Protein AF-A0A1X1P7M2-F1 (afdb_monomer_lite)

Radius of gyration: 15.39 Å; chains: 1; bounding box: 35×32×40 Å

Organism: NCBI:txid1904757

pLDDT: mean 71.85, std 18.06, range [42.59, 96.06]

Sequence (71 aa):
IGRANHLGEKVLVAGTTDAQHPTAVVVVPPSKVTAIDPDKDWFRARGENNAYLPWWGRRHDTNYGMQGYSY

Structure (mmCIF, N/CA/C/O backbone):
data_AF-A0A1X1P7M2-F1
#
_entry.id   AF-A0A1X1P7M2-F1
#
loop_
_atom_site.group_PDB
_atom_site.id
_atom_site.type_symbol
_atom_site.label_atom_id
_atom_site.label_alt_id
_atom_site.label_comp_id
_atom_site.label_asym_id
_atom_site.label_entity_id
_atom_site.label_seq_id
_atom_site.pdbx_PDB_ins_code
_atom_site.Cartn_x
_atom_site.Cartn_y
_atom_site.Cartn_z
_atom_site.occupancy
_atom_site.B_iso_or_equiv
_atom_site.auth_seq_id
_atom_site.auth_comp_id
_atom_site.auth_asym_id
_atom_site.auth_atom_id
_atom_site.pdbx_PDB_model_num
ATOM 1 N N . ILE A 1 1 ? -1.796 1.177 1.892 1.00 72.25 1 ILE A N 1
ATOM 2 C CA . ILE A 1 1 ? -2.318 1.280 0.502 1.00 72.25 1 ILE A CA 1
ATOM 3 C C . ILE A 1 1 ? -1.190 1.314 -0.535 1.00 72.25 1 ILE A C 1
ATOM 5 O O . ILE A 1 1 ? -1.235 0.506 -1.449 1.00 72.25 1 ILE A O 1
ATOM 9 N N . GLY A 1 2 ? -0.139 2.134 -0.380 1.00 76.56 2 GLY A N 1
ATOM 10 C CA . GLY A 1 2 ? 1.011 2.133 -1.310 1.00 76.56 2 GLY A CA 1
ATOM 11 C C . GLY A 1 2 ? 1.647 0.751 -1.558 1.00 76.56 2 GLY A C 1
ATOM 12 O O . GLY A 1 2 ? 1.901 0.399 -2.703 1.00 76.56 2 GLY A O 1
ATOM 13 N N . ARG A 1 3 ? 1.793 -0.084 -0.518 1.00 81.06 3 ARG A N 1
ATOM 14 C CA . ARG A 1 3 ? 2.253 -1.481 -0.656 1.00 81.06 3 ARG A CA 1
ATOM 15 C C . ARG A 1 3 ? 1.393 -2.321 -1.613 1.00 81.06 3 ARG A C 1
ATOM 17 O O . ARG A 1 3 ? 1.939 -3.042 -2.436 1.00 81.06 3 ARG A O 1
ATOM 24 N N 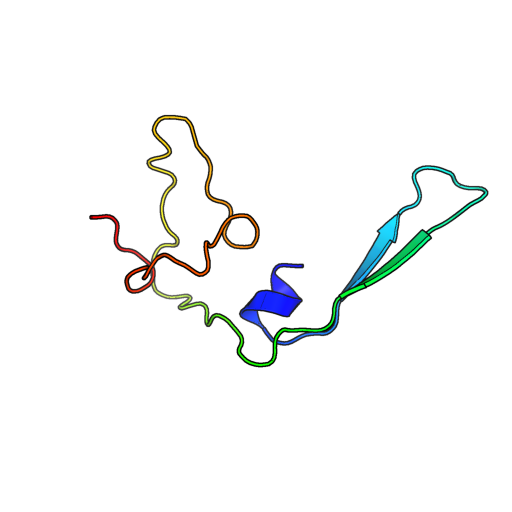. ALA A 1 4 ? 0.069 -2.164 -1.586 1.00 86.81 4 ALA A N 1
ATOM 25 C CA . ALA A 1 4 ? -0.810 -2.857 -2.528 1.00 86.81 4 ALA A CA 1
ATOM 26 C C . ALA A 1 4 ? -0.613 -2.365 -3.967 1.00 86.81 4 ALA A C 1
ATOM 28 O O . ALA A 1 4 ? -0.472 -3.168 -4.884 1.00 86.81 4 ALA A O 1
ATOM 29 N N . ASN A 1 5 ? -0.533 -1.047 -4.162 1.00 82.19 5 ASN A N 1
ATOM 30 C CA . ASN A 1 5 ? -0.404 -0.453 -5.495 1.00 82.19 5 ASN A CA 1
ATOM 31 C C . ASN A 1 5 ? 0.956 -0.703 -6.161 1.00 82.19 5 ASN A C 1
ATOM 33 O O . ASN A 1 5 ? 1.023 -0.783 -7.390 1.00 82.19 5 ASN A O 1
ATOM 37 N N . HIS A 1 6 ? 2.026 -0.801 -5.371 1.00 79.69 6 HIS A N 1
ATOM 38 C CA . HIS A 1 6 ? 3.393 -0.823 -5.891 1.00 79.69 6 HIS A CA 1
ATOM 39 C C . HIS A 1 6 ? 4.124 -2.149 -5.692 1.00 79.69 6 HIS A C 1
ATOM 41 O O . HIS A 1 6 ? 4.955 -2.506 -6.520 1.00 79.69 6 HIS A O 1
ATOM 47 N N . LEU A 1 7 ? 3.811 -2.882 -4.622 1.00 84.38 7 LEU A N 1
ATOM 48 C CA . LEU A 1 7 ? 4.472 -4.146 -4.282 1.00 84.38 7 LEU A CA 1
ATOM 49 C C . LEU A 1 7 ? 3.565 -5.365 -4.501 1.00 84.38 7 LEU A C 1
ATOM 51 O O . LEU A 1 7 ? 4.015 -6.493 -4.351 1.00 84.38 7 LEU A O 1
ATOM 55 N N . GLY A 1 8 ? 2.290 -5.161 -4.855 1.00 87.38 8 GLY A N 1
ATOM 56 C CA . GLY A 1 8 ? 1.353 -6.261 -5.104 1.00 87.38 8 GLY A CA 1
ATOM 57 C C . GLY A 1 8 ? 0.894 -6.985 -3.836 1.00 87.38 8 GLY A C 1
ATOM 58 O O . GLY A 1 8 ? 0.388 -8.102 -3.904 1.00 87.38 8 GLY A O 1
ATOM 59 N N . GLU A 1 9 ? 1.066 -6.370 -2.669 1.00 90.81 9 GLU A N 1
ATOM 60 C CA . GLU A 1 9 ? 0.708 -6.976 -1.387 1.00 90.81 9 GLU A CA 1
ATOM 61 C C . GLU A 1 9 ? -0.768 -6.735 -1.036 1.00 90.81 9 GLU A C 1
ATOM 63 O O . GLU A 1 9 ? -1.327 -5.672 -1.301 1.00 90.81 9 GLU A O 1
ATOM 68 N N . LYS A 1 10 ? -1.415 -7.694 -0.366 1.00 93.25 10 LYS A N 1
ATOM 69 C CA . LYS A 1 10 ? -2.728 -7.452 0.254 1.00 93.25 10 LYS A CA 1
ATOM 70 C C . LYS A 1 10 ? -2.529 -6.653 1.539 1.00 93.25 10 LYS A C 1
ATOM 72 O O . LYS A 1 10 ? -1.671 -6.996 2.348 1.00 93.25 10 LYS A O 1
ATOM 77 N N . VAL A 1 11 ? -3.327 -5.609 1.745 1.00 93.00 11 VAL A N 1
ATOM 78 C CA . VAL A 1 11 ? -3.201 -4.718 2.911 1.00 93.00 11 VAL A CA 1
ATOM 79 C C . VAL A 1 11 ? -4.502 -4.710 3.707 1.00 93.00 11 VAL A C 1
ATOM 81 O O . VAL A 1 11 ? -5.559 -4.463 3.138 1.00 93.00 11 VAL A O 1
ATOM 84 N N . LEU A 1 12 ? -4.425 -4.925 5.022 1.00 93.44 12 LEU A N 1
ATOM 85 C CA . LEU A 1 12 ? -5.536 -4.690 5.948 1.00 93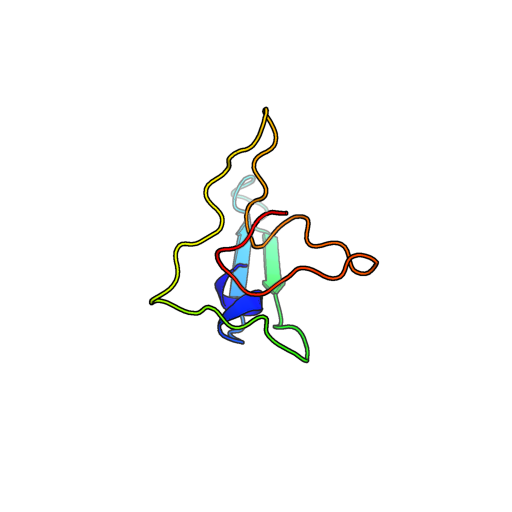.44 12 LEU A CA 1
ATOM 86 C C . LEU A 1 12 ? -5.466 -3.250 6.467 1.00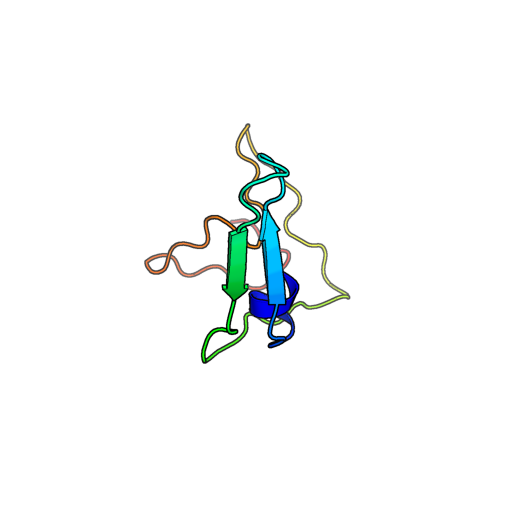 93.44 12 LEU A C 1
ATOM 88 O O . LEU A 1 12 ? -4.432 -2.827 6.984 1.00 93.44 12 LEU A O 1
ATOM 92 N N . VAL A 1 13 ? -6.557 -2.503 6.330 1.00 92.62 13 VAL A N 1
ATOM 93 C CA . VAL A 1 13 ? -6.719 -1.170 6.920 1.00 92.62 13 VAL A CA 1
ATOM 94 C C . VAL A 1 13 ? -7.772 -1.276 8.011 1.00 92.62 13 VAL A C 1
ATOM 96 O O . VAL A 1 13 ? -8.915 -1.611 7.713 1.00 92.62 13 VAL A O 1
ATOM 99 N N . ALA A 1 14 ? -7.386 -1.010 9.257 1.00 94.44 14 ALA A N 1
ATOM 100 C CA . ALA A 1 14 ? -8.287 -1.015 10.403 1.00 94.44 14 ALA A CA 1
ATOM 101 C C . ALA A 1 14 ? -8.568 0.422 10.859 1.00 94.44 14 ALA A C 1
ATOM 103 O O . ALA A 1 14 ? -7.639 1.207 11.059 1.00 94.44 14 ALA A O 1
ATOM 104 N N . GLY A 1 15 ? -9.846 0.758 11.008 1.00 93.31 15 GLY A N 1
ATOM 105 C CA . GLY A 1 15 ? -10.321 2.007 11.585 1.00 93.31 15 GLY A CA 1
ATOM 106 C C . GLY A 1 15 ? -10.839 1.762 12.996 1.00 93.31 15 GLY A C 1
ATOM 107 O O . GLY A 1 15 ? -11.753 0.963 13.194 1.00 93.31 15 GLY A O 1
ATOM 108 N N . THR A 1 16 ? -10.265 2.460 13.972 1.00 91.94 16 THR A N 1
ATOM 109 C CA . THR A 1 16 ? -10.602 2.326 15.402 1.00 91.94 16 THR A CA 1
ATOM 110 C C . THR A 1 16 ? -11.122 3.632 15.999 1.00 91.94 16 THR A C 1
ATOM 112 O O . THR A 1 16 ? -10.992 3.861 17.197 1.00 91.94 16 THR A O 1
ATOM 115 N N . THR A 1 17 ? -11.649 4.531 15.164 1.00 92.19 17 THR A N 1
ATOM 116 C CA . THR A 1 17 ? -12.151 5.843 15.602 1.00 92.19 17 THR A CA 1
ATOM 117 C C . THR A 1 17 ? -13.283 5.712 16.625 1.00 92.19 17 THR A C 1
ATOM 119 O O . THR A 1 17 ? -13.361 6.527 17.538 1.00 92.19 17 THR A O 1
ATOM 122 N N . ASP A 1 18 ? -14.105 4.665 16.515 1.00 92.38 18 ASP A N 1
ATOM 123 C CA . ASP A 1 18 ? -14.993 4.197 17.578 1.00 92.38 18 ASP A CA 1
ATOM 124 C C . ASP A 1 18 ? -14.474 2.851 18.104 1.00 92.38 18 ASP A C 1
ATOM 126 O O . ASP A 1 18 ? -14.405 1.864 17.370 1.00 92.38 18 ASP A O 1
ATOM 130 N N . ALA A 1 19 ? -14.100 2.814 19.383 1.00 90.62 19 ALA A N 1
ATOM 131 C CA . ALA A 1 19 ? -13.558 1.619 20.019 1.00 90.62 19 ALA A CA 1
ATOM 132 C C . ALA A 1 19 ? -14.597 0.497 20.189 1.00 90.62 19 ALA A C 1
ATOM 134 O O . ALA A 1 19 ? -14.212 -0.668 20.280 1.00 90.62 19 ALA A O 1
ATOM 135 N N . GLN A 1 20 ? -15.892 0.827 20.232 1.00 96.06 20 GLN A N 1
ATOM 136 C CA . GLN A 1 20 ? -16.972 -0.163 20.335 1.00 96.06 20 GLN A CA 1
ATOM 137 C C . GLN A 1 20 ? -17.368 -0.732 18.967 1.00 96.06 20 GLN A C 1
ATOM 139 O O . GLN A 1 20 ? -17.940 -1.818 18.895 1.00 96.06 20 GLN A O 1
ATOM 144 N N . HIS A 1 21 ? -17.021 -0.038 17.880 1.00 94.31 21 HIS A N 1
ATOM 145 C CA . HIS A 1 21 ? -17.371 -0.427 16.514 1.00 94.31 21 HIS A CA 1
ATOM 146 C C . HIS A 1 21 ? -16.141 -0.386 15.593 1.00 94.31 21 HIS A C 1
ATOM 148 O O . HIS A 1 21 ? -16.057 0.456 14.693 1.00 94.31 21 HIS A O 1
ATOM 154 N N . PRO A 1 22 ? -15.165 -1.292 15.789 1.00 93.31 22 PRO A N 1
ATOM 155 C CA . PRO A 1 22 ? -14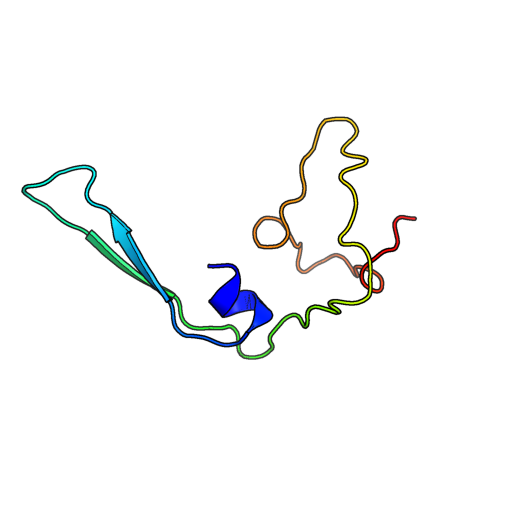.008 -1.362 14.913 1.00 93.31 22 PRO A CA 1
ATOM 156 C C . PRO A 1 22 ? -14.435 -1.727 13.488 1.00 93.31 22 PRO A C 1
ATOM 158 O O . PRO A 1 22 ? -15.249 -2.624 13.264 1.00 93.31 22 PRO A O 1
ATOM 161 N N . THR A 1 23 ? -13.840 -1.050 12.509 1.00 95.31 23 THR A N 1
ATOM 162 C CA . THR A 1 23 ? -14.047 -1.334 11.084 1.00 95.31 23 THR A CA 1
ATOM 163 C C . THR A 1 23 ? -12.744 -1.796 10.456 1.00 95.31 23 THR A C 1
ATOM 165 O O . THR A 1 23 ? -11.658 -1.383 10.863 1.00 95.31 23 THR A O 1
ATOM 168 N N . ALA A 1 24 ? -12.829 -2.665 9.453 1.00 94.69 24 ALA A N 1
ATOM 169 C CA . ALA A 1 24 ? -11.659 -3.093 8.707 1.00 94.69 24 ALA A CA 1
ATOM 170 C C . ALA A 1 24 ? -11.988 -3.312 7.231 1.00 94.69 24 ALA A C 1
ATOM 172 O O . ALA A 1 24 ? -13.066 -3.795 6.887 1.00 94.69 24 ALA A O 1
ATOM 173 N N . VAL A 1 25 ? -11.038 -2.971 6.361 1.00 94.25 25 VAL A N 1
ATOM 174 C CA . VAL A 1 25 ? -11.133 -3.149 4.909 1.00 94.25 25 VAL A CA 1
ATOM 175 C C . VAL A 1 25 ? -9.874 -3.844 4.408 1.00 94.25 25 VAL A C 1
ATOM 177 O O . VAL A 1 25 ? -8.755 -3.448 4.741 1.00 94.25 25 VAL A O 1
ATOM 180 N N . VAL A 1 26 ? -10.051 -4.869 3.575 1.00 93.94 26 VAL A N 1
ATOM 181 C CA . VAL A 1 26 ? -8.949 -5.502 2.844 1.00 93.94 26 VAL A CA 1
ATOM 182 C C . VAL A 1 26 ? -8.791 -4.816 1.495 1.00 93.94 26 VAL A C 1
ATOM 184 O O . VAL A 1 26 ? -9.707 -4.803 0.677 1.00 93.94 26 VAL A O 1
ATOM 187 N N . VAL A 1 27 ? -7.602 -4.276 1.249 1.00 91.62 27 VAL A N 1
ATOM 188 C CA . VAL A 1 27 ? -7.205 -3.709 -0.037 1.00 91.62 27 VAL A CA 1
ATOM 189 C C . VAL A 1 27 ? -6.437 -4.773 -0.809 1.00 91.62 27 VAL A C 1
ATOM 191 O O . VAL A 1 27 ? -5.341 -5.181 -0.414 1.00 91.62 27 VAL A O 1
ATOM 194 N N . VAL A 1 28 ? -7.034 -5.234 -1.904 1.00 93.00 28 VAL A N 1
ATOM 195 C CA . VAL A 1 28 ? -6.416 -6.172 -2.848 1.00 93.00 28 VAL A CA 1
ATOM 196 C C . VAL A 1 28 ? -5.607 -5.365 -3.870 1.00 93.00 28 VAL A C 1
ATOM 198 O O . VAL A 1 28 ? -6.070 -4.303 -4.294 1.00 93.00 28 VAL A O 1
ATOM 201 N N . PRO A 1 29 ? -4.402 -5.817 -4.256 1.00 88.00 29 PRO A N 1
ATOM 202 C CA . PRO A 1 29 ? -3.618 -5.142 -5.285 1.00 88.00 29 PRO A CA 1
ATOM 203 C C . PRO A 1 29 ? -4.356 -5.108 -6.636 1.00 88.00 29 PRO 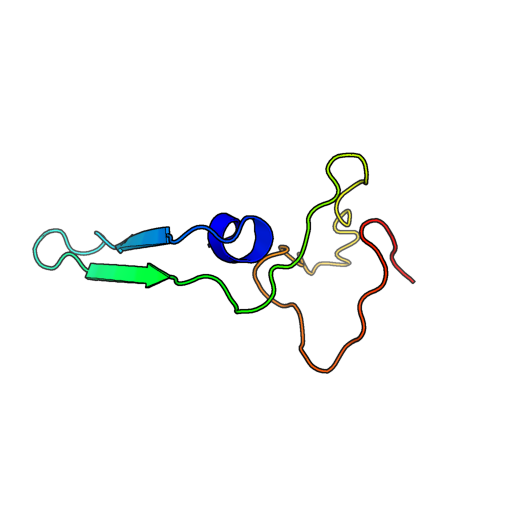A C 1
ATOM 205 O O . PRO A 1 29 ? -5.142 -6.013 -6.935 1.00 88.00 29 PRO A O 1
ATOM 208 N N . PRO A 1 30 ? -4.085 -4.101 -7.485 1.00 84.44 30 PRO A N 1
ATOM 209 C CA . PRO A 1 30 ? -4.564 -4.101 -8.862 1.00 84.44 30 PRO A CA 1
ATOM 210 C C . PRO A 1 30 ? -3.927 -5.248 -9.662 1.00 84.44 30 PRO A C 1
ATOM 212 O O . PRO A 1 30 ? -2.840 -5.724 -9.334 1.00 84.44 30 PRO A O 1
ATOM 215 N N . SER A 1 31 ? -4.561 -5.647 -10.768 1.00 86.94 31 SER A N 1
ATOM 216 C CA . SER A 1 31 ? -4.033 -6.682 -11.676 1.00 86.94 31 SER A CA 1
ATOM 217 C C . SER A 1 31 ? -2.663 -6.336 -12.271 1.00 86.94 31 SER A C 1
ATOM 219 O O . SER A 1 31 ? -1.891 -7.230 -12.607 1.00 86.94 31 SER A O 1
ATOM 221 N N . LYS A 1 32 ? -2.347 -5.040 -12.381 1.00 84.12 32 LYS A N 1
ATOM 222 C CA . LYS A 1 32 ? -1.035 -4.528 -12.774 1.00 84.12 32 LYS A CA 1
ATOM 223 C C . LYS A 1 32 ? -0.554 -3.511 -11.748 1.00 84.12 32 LYS A C 1
ATOM 225 O O . LYS A 1 32 ? -1.150 -2.444 -11.598 1.00 84.12 32 LYS A O 1
ATOM 230 N N . VAL A 1 33 ? 0.543 -3.835 -11.073 1.00 81.31 33 VAL A N 1
ATOM 231 C CA . VAL A 1 33 ? 1.189 -2.934 -10.115 1.00 81.31 33 VAL A CA 1
ATOM 232 C C . VAL A 1 33 ? 1.918 -1.803 -10.833 1.00 81.31 33 VAL A C 1
ATOM 234 O O . VAL A 1 33 ? 2.422 -1.962 -11.949 1.00 81.31 33 VAL A O 1
ATOM 237 N N . THR A 1 34 ? 1.989 -0.644 -10.185 1.00 74.81 34 THR A N 1
ATOM 238 C CA . THR A 1 34 ? 2.848 0.452 -10.641 1.00 74.81 34 THR A CA 1
ATOM 239 C C . THR A 1 34 ? 4.225 0.266 -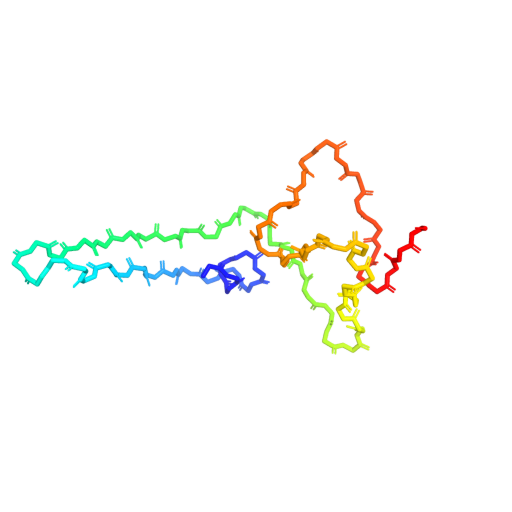10.021 1.00 74.81 34 THR A C 1
ATOM 241 O O . THR A 1 34 ? 4.390 0.538 -8.836 1.00 74.81 34 THR A O 1
ATOM 244 N N . ALA A 1 35 ? 5.197 -0.203 -10.802 1.00 74.31 35 ALA A N 1
ATOM 245 C CA . ALA A 1 35 ? 6.557 -0.417 -10.315 1.00 74.31 35 ALA A CA 1
ATOM 246 C C . ALA A 1 35 ? 7.182 0.879 -9.765 1.00 74.31 35 ALA A C 1
ATOM 248 O O . ALA A 1 35 ? 6.929 1.965 -10.291 1.00 74.31 35 ALA A O 1
ATOM 249 N N . ILE A 1 36 ? 7.987 0.728 -8.711 1.00 74.19 36 ILE A N 1
ATOM 250 C CA . ILE A 1 36 ? 8.841 1.777 -8.148 1.00 74.19 36 ILE A CA 1
ATOM 251 C C . ILE A 1 36 ? 10.271 1.474 -8.576 1.00 74.19 36 ILE A C 1
ATOM 253 O O . ILE A 1 36 ? 10.748 0.360 -8.369 1.00 74.19 36 ILE A O 1
ATOM 257 N N . ASP A 1 37 ? 10.937 2.471 -9.139 1.00 75.19 37 ASP A N 1
ATOM 258 C CA . ASP A 1 37 ? 12.378 2.486 -9.346 1.00 75.19 37 ASP A CA 1
ATOM 259 C C . ASP A 1 37 ? 13.029 3.130 -8.104 1.00 75.19 37 ASP A C 1
ATOM 261 O O . ASP A 1 37 ? 12.784 4.314 -7.847 1.00 75.19 37 ASP A O 1
ATOM 265 N N . PRO A 1 38 ? 13.768 2.368 -7.274 1.00 71.25 38 PRO A N 1
ATOM 266 C CA . PRO A 1 38 ? 14.373 2.892 -6.050 1.00 71.25 38 PRO A CA 1
ATOM 267 C C . PRO A 1 38 ? 15.563 3.820 -6.325 1.00 71.25 38 PRO A C 1
ATOM 269 O O . PRO A 1 38 ? 15.920 4.605 -5.448 1.00 71.25 38 PRO A O 1
ATOM 272 N N . ASP A 1 39 ? 16.147 3.753 -7.524 1.00 76.00 39 ASP A N 1
ATOM 273 C CA . ASP A 1 39 ? 17.325 4.533 -7.914 1.00 76.00 39 ASP A CA 1
ATOM 274 C C . ASP A 1 39 ? 16.945 5.864 -8.574 1.00 76.00 39 ASP A C 1
ATOM 276 O O . ASP A 1 39 ? 17.803 6.704 -8.856 1.00 76.00 39 ASP A O 1
ATOM 280 N N . LYS A 1 40 ? 15.649 6.080 -8.825 1.00 61.75 40 LYS A N 1
ATOM 281 C CA . LYS A 1 40 ? 15.130 7.332 -9.369 1.00 61.75 40 LYS A CA 1
ATOM 282 C C . LYS A 1 40 ? 14.412 8.129 -8.309 1.00 61.75 40 LYS A C 1
ATOM 284 O O . LYS A 1 40 ? 13.499 7.636 -7.644 1.00 61.75 40 LYS A O 1
ATOM 289 N N . ASP A 1 41 ? 14.760 9.411 -8.255 1.00 59.03 41 ASP A N 1
ATOM 290 C CA . ASP A 1 41 ? 14.028 10.394 -7.476 1.00 59.03 41 ASP A CA 1
ATOM 291 C C . ASP A 1 41 ? 12.529 10.232 -7.743 1.00 59.03 41 ASP A C 1
ATOM 293 O O . ASP A 1 41 ? 12.046 10.271 -8.883 1.00 59.03 41 ASP A O 1
ATOM 297 N N . TRP A 1 42 ? 11.774 10.035 -6.662 1.00 59.56 42 TRP A N 1
ATOM 298 C CA . TRP A 1 42 ? 10.337 10.219 -6.736 1.00 59.56 42 TRP A CA 1
ATOM 299 C C . TRP A 1 42 ? 10.083 11.647 -7.209 1.00 59.56 42 TRP A C 1
ATOM 301 O O . TRP A 1 42 ? 10.865 12.542 -6.886 1.00 59.56 42 TRP A O 1
ATOM 311 N N . PHE A 1 43 ? 8.997 11.872 -7.951 1.00 53.62 43 PHE A N 1
ATOM 312 C CA . PHE A 1 43 ? 8.533 13.218 -8.280 1.00 53.62 43 PHE A CA 1
ATOM 313 C C . PHE A 1 43 ? 8.695 14.125 -7.052 1.00 53.62 43 PHE A C 1
ATOM 315 O O . PHE A 1 43 ? 7.982 13.968 -6.057 1.00 53.62 43 PHE A O 1
ATOM 322 N N . ARG A 1 44 ? 9.672 15.043 -7.091 1.00 49.78 44 ARG A N 1
ATOM 323 C CA . ARG A 1 44 ? 9.721 16.131 -6.121 1.00 49.78 44 ARG A CA 1
ATOM 324 C C . ARG A 1 44 ? 8.426 16.875 -6.343 1.00 49.78 44 ARG A C 1
ATOM 326 O O . ARG A 1 44 ? 8.148 17.271 -7.471 1.00 49.78 44 ARG A O 1
ATOM 333 N N . ALA A 1 45 ? 7.645 17.068 -5.291 1.00 45.09 45 ALA A N 1
ATOM 334 C CA . ALA A 1 45 ? 6.549 18.013 -5.318 1.00 45.09 45 ALA A CA 1
ATOM 335 C C . ALA A 1 45 ? 7.117 19.419 -5.605 1.00 45.09 45 ALA A C 1
ATOM 337 O O . ALA A 1 45 ? 7.261 20.241 -4.707 1.00 45.09 45 ALA A O 1
ATOM 338 N N . ARG A 1 46 ? 7.401 19.741 -6.874 1.00 48.12 46 ARG A N 1
ATOM 339 C CA . ARG A 1 46 ? 7.204 21.086 -7.418 1.00 48.12 46 ARG A CA 1
ATOM 340 C C . ARG A 1 46 ? 5.694 21.258 -7.490 1.00 48.12 46 ARG A C 1
ATOM 342 O O . ARG A 1 46 ? 5.094 21.215 -8.552 1.00 48.12 46 ARG A O 1
ATOM 349 N N . GLY A 1 47 ? 5.076 21.280 -6.314 1.00 47.22 47 GLY A N 1
ATOM 350 C CA . GLY A 1 47 ? 3.639 21.188 -6.202 1.00 47.22 47 GLY A CA 1
ATOM 351 C C . GLY A 1 47 ? 2.963 22.430 -6.740 1.00 47.22 47 GLY A C 1
ATOM 352 O O . GLY A 1 47 ? 1.779 22.350 -6.984 1.00 47.22 47 GLY A O 1
ATOM 353 N N . GLU A 1 48 ? 3.638 23.578 -6.866 1.00 48.00 48 GLU A N 1
ATOM 354 C CA . GLU A 1 48 ? 2.935 24.858 -7.053 1.00 48.00 48 GLU A CA 1
ATOM 355 C C . GLU A 1 48 ? 1.661 24.931 -6.155 1.00 48.00 48 GLU A C 1
ATOM 357 O O . GLU A 1 48 ? 0.629 25.414 -6.595 1.00 48.00 48 GLU A O 1
ATOM 362 N N . ASN A 1 49 ? 1.721 24.384 -4.919 1.00 43.88 49 ASN A N 1
ATOM 363 C CA . ASN A 1 49 ? 0.626 24.075 -3.960 1.00 43.88 49 ASN A CA 1
ATOM 364 C C . ASN A 1 49 ? -0.172 22.747 -4.036 1.00 43.88 49 ASN A C 1
ATOM 366 O O . ASN A 1 49 ? -1.004 22.518 -3.163 1.00 43.88 49 ASN A O 1
ATOM 370 N N . ASN A 1 50 ? 0.090 21.816 -4.949 1.00 44.03 50 ASN A N 1
ATOM 371 C CA . ASN A 1 50 ? -0.583 20.513 -5.018 1.00 44.03 50 ASN A CA 1
ATOM 372 C C . ASN A 1 50 ? 0.393 19.347 -4.786 1.00 44.03 50 ASN A C 1
ATOM 374 O O . ASN A 1 50 ? 1.267 19.053 -5.602 1.00 44.03 50 ASN A O 1
ATOM 378 N N . ALA A 1 51 ? 0.247 18.656 -3.653 1.00 46.00 51 ALA A N 1
ATOM 379 C CA . ALA A 1 51 ? 1.005 17.446 -3.352 1.00 46.00 51 ALA A CA 1
ATOM 380 C C . ALA A 1 51 ? 0.386 16.236 -4.070 1.00 46.00 51 ALA A C 1
ATOM 382 O O . ALA A 1 51 ? -0.623 15.688 -3.627 1.00 46.00 51 ALA A O 1
ATOM 383 N N . TYR A 1 52 ? 1.009 15.780 -5.156 1.00 50.88 52 TYR A N 1
ATOM 384 C CA . TYR A 1 52 ? 0.641 14.517 -5.799 1.00 50.88 52 TYR A CA 1
ATOM 385 C C . TYR A 1 52 ? 1.312 13.354 -5.062 1.00 50.88 52 TYR A C 1
ATOM 387 O O . TYR A 1 52 ? 2.397 12.900 -5.428 1.00 50.88 52 TYR A O 1
ATOM 395 N N . LEU A 1 53 ? 0.690 12.893 -3.972 1.00 52.97 53 LEU A N 1
ATOM 396 C CA . LEU A 1 53 ? 1.133 11.675 -3.299 1.00 52.97 53 LEU A CA 1
ATOM 397 C C . LEU A 1 53 ? 0.901 10.466 -4.218 1.00 52.97 53 LEU A C 1
ATOM 399 O O . LEU A 1 53 ? -0.171 10.311 -4.793 1.00 52.97 53 LEU A O 1
ATOM 403 N N . PRO A 1 54 ? 1.864 9.547 -4.328 1.00 54.75 54 PRO A N 1
ATOM 404 C CA . PRO A 1 54 ? 1.900 8.567 -5.413 1.00 54.75 54 PRO A CA 1
ATOM 405 C C . PRO A 1 54 ? 0.801 7.513 -5.455 1.00 54.75 54 PRO A C 1
ATOM 407 O O . PRO A 1 54 ? 0.643 6.814 -6.454 1.00 54.75 54 PRO A O 1
ATOM 410 N N . TRP A 1 55 ? 0.051 7.378 -4.371 1.00 57.56 55 TRP A N 1
ATOM 411 C CA . TRP A 1 55 ? -1.029 6.413 -4.256 1.00 57.56 55 TRP A CA 1
ATOM 412 C C . TRP A 1 55 ? -2.412 7.063 -4.388 1.00 57.56 55 TRP A C 1
ATOM 414 O O . TRP A 1 55 ? -3.372 6.320 -4.580 1.00 57.56 55 TRP A O 1
ATOM 424 N N . TRP A 1 56 ? -2.522 8.401 -4.336 1.00 51.59 56 TRP A N 1
ATOM 425 C CA . TRP A 1 56 ? -3.763 9.169 -4.514 1.00 51.59 56 TRP A CA 1
ATOM 426 C C . TRP A 1 56 ? -3.614 10.153 -5.683 1.00 51.59 56 TRP A C 1
ATOM 428 O O . TRP A 1 56 ? -2.781 11.048 -5.647 1.00 51.59 56 TRP A O 1
ATOM 438 N N . GLY A 1 57 ? -4.445 10.010 -6.720 1.00 50.69 57 GLY A N 1
ATOM 439 C CA . GLY A 1 57 ? -4.538 11.012 -7.792 1.00 50.69 57 GLY A CA 1
ATOM 440 C C . GLY A 1 57 ? -3.834 10.681 -9.110 1.00 50.69 57 GLY A C 1
ATOM 441 O O . GLY A 1 57 ? -3.713 11.565 -9.957 1.00 50.69 57 GLY A O 1
ATOM 442 N N . ARG A 1 58 ? -3.415 9.428 -9.349 1.00 58.78 58 ARG A N 1
ATOM 443 C CA . ARG A 1 58 ? -3.053 9.006 -10.711 1.00 58.78 58 ARG A CA 1
ATOM 444 C C . ARG A 1 58 ? -4.326 8.912 -11.551 1.00 58.78 58 ARG A C 1
ATOM 446 O O . ARG A 1 58 ? -5.152 8.033 -11.316 1.00 58.78 58 ARG A O 1
ATOM 453 N N . ARG A 1 59 ? -4.494 9.815 -12.514 1.00 60.06 59 ARG A N 1
ATOM 454 C CA . ARG A 1 59 ? -5.645 9.779 -13.420 1.00 60.06 59 ARG A CA 1
ATOM 455 C C . ARG A 1 59 ? -5.463 8.689 -14.476 1.00 60.06 59 ARG A C 1
ATOM 457 O O . ARG A 1 59 ? -4.366 8.499 -14.992 1.00 60.06 59 ARG A O 1
ATOM 464 N N . HIS A 1 60 ? -6.543 7.988 -14.811 1.00 63.53 60 HIS A N 1
ATOM 465 C CA . HIS A 1 60 ? -6.530 6.938 -15.838 1.00 63.53 60 HIS A CA 1
ATOM 466 C C . HIS A 1 60 ? -6.515 7.483 -17.272 1.00 63.53 60 HIS A C 1
ATOM 468 O O . HIS A 1 60 ? -6.194 6.749 -18.199 1.00 63.53 60 HIS A O 1
ATOM 474 N N . ASP A 1 61 ? -6.850 8.759 -17.449 1.00 69.00 61 ASP A N 1
ATOM 475 C CA . ASP A 1 61 ? -6.907 9.448 -18.741 1.00 69.00 61 ASP A CA 1
ATOM 476 C C . ASP A 1 61 ? -5.603 10.182 -19.095 1.00 69.00 61 ASP A C 1
ATOM 478 O O . ASP A 1 61 ? -5.528 10.863 -20.113 1.00 69.00 61 ASP A O 1
ATOM 482 N N . THR A 1 62 ? -4.577 10.064 -18.251 1.00 57.47 62 THR A N 1
ATOM 483 C CA . THR A 1 62 ? -3.322 10.802 -18.385 1.00 57.47 62 THR A CA 1
ATOM 484 C C . THR A 1 62 ? -2.158 9.826 -18.502 1.00 57.47 62 THR A C 1
ATOM 486 O O . THR A 1 62 ? -1.982 8.945 -17.657 1.00 57.47 62 THR A O 1
ATOM 489 N N . ASN A 1 63 ? -1.331 9.988 -19.538 1.00 62.03 63 ASN A N 1
ATOM 490 C CA . ASN A 1 63 ? -0.104 9.212 -19.679 1.00 62.03 63 ASN A CA 1
ATOM 491 C C . ASN A 1 63 ? 1.025 9.895 -18.900 1.00 62.03 63 ASN A C 1
ATOM 493 O O . ASN A 1 63 ? 1.572 10.907 -19.331 1.00 62.03 63 ASN A O 1
ATOM 497 N N . TYR A 1 64 ? 1.350 9.355 -17.729 1.00 60.28 64 TYR A N 1
ATOM 498 C CA . TYR A 1 64 ? 2.489 9.823 -16.948 1.00 60.28 64 TYR A CA 1
ATOM 499 C C . TYR A 1 64 ? 3.784 9.256 -17.542 1.00 60.28 64 TYR A C 1
ATOM 501 O O . TYR A 1 64 ? 3.859 8.062 -17.832 1.00 60.28 64 TYR A O 1
ATOM 509 N N . GLY A 1 65 ? 4.810 10.100 -17.684 1.00 59.19 65 GLY A N 1
ATOM 510 C CA . GLY A 1 65 ? 6.157 9.667 -18.064 1.00 59.19 65 GLY A CA 1
ATOM 511 C C . GLY A 1 65 ? 6.806 8.729 -17.035 1.00 59.19 65 GLY A C 1
ATOM 512 O O . GLY A 1 65 ? 6.223 8.384 -16.003 1.00 59.19 65 GLY A O 1
ATOM 513 N N . MET A 1 66 ? 8.040 8.305 -17.319 1.00 57.69 66 MET A N 1
ATOM 514 C CA . MET A 1 66 ? 8.836 7.491 -16.395 1.00 57.69 66 MET A CA 1
ATOM 515 C C . MET A 1 66 ? 9.091 8.260 -15.083 1.00 57.69 66 MET A C 1
ATOM 517 O O . MET A 1 66 ? 9.249 9.481 -15.102 1.00 57.69 66 MET A O 1
ATOM 521 N N . GLN A 1 67 ? 9.121 7.546 -13.950 1.00 59.91 67 GLN A N 1
ATOM 522 C CA . GLN A 1 67 ? 9.418 8.111 -12.625 1.00 59.91 67 GLN A CA 1
ATOM 523 C C . GLN A 1 67 ? 10.640 9.045 -12.686 1.00 59.91 67 GLN A C 1
ATOM 525 O O . GLN A 1 67 ? 11.650 8.697 -13.298 1.00 59.91 67 GLN A O 1
ATOM 530 N N . GLY A 1 68 ? 10.527 10.226 -12.068 1.00 51.06 68 GLY A N 1
ATOM 531 C CA . GLY A 1 68 ? 11.595 11.232 -12.016 1.00 51.06 68 GLY A CA 1
ATOM 532 C C . GLY A 1 68 ? 11.512 12.359 -13.055 1.00 51.06 68 GLY A C 1
ATOM 533 O O . GLY A 1 68 ? 12.355 13.249 -13.024 1.00 51.06 68 GLY A O 1
ATOM 534 N N . TYR A 1 69 ? 10.503 12.378 -13.935 1.00 42.59 69 TYR A N 1
ATOM 535 C CA . TYR A 1 69 ? 10.314 13.451 -14.923 1.00 42.59 69 TYR A CA 1
ATOM 536 C C . TYR A 1 69 ? 9.026 14.257 -14.684 1.00 42.59 69 TYR A C 1
ATOM 538 O O . TYR A 1 69 ? 7.945 13.689 -14.522 1.00 42.59 69 TYR A O 1
ATOM 546 N N . SER A 1 70 ? 9.138 15.586 -14.718 1.00 43.31 70 SER A N 1
ATOM 547 C CA . SER A 1 70 ? 8.040 16.517 -15.009 1.00 43.31 70 SER A CA 1
ATOM 548 C C . SER A 1 70 ? 8.283 17.116 -16.398 1.00 43.31 70 SER A C 1
ATOM 550 O O . SER A 1 70 ? 9.434 17.420 -16.714 1.00 43.31 70 SER A O 1
ATOM 552 N N . TYR A 1 71 ? 7.236 17.263 -17.213 1.00 46.41 71 TYR A N 1
ATOM 553 C CA . TYR A 1 71 ? 7.262 18.192 -18.349 1.00 46.41 71 TYR A CA 1
ATOM 554 C C . TYR A 1 71 ? 7.136 19.624 -17.823 1.00 46.41 71 TYR A C 1
ATOM 556 O O . TYR A 1 71 ? 6.409 19.789 -16.814 1.00 46.41 71 TYR A O 1
#

Secondary structure (DSSP, 8-state):
-HHHHHH---EEEEE-SSSSS-EEEEEPPPSS-----TTS-------TT----TTS---TTS---STT---

Foldseek 3Di:
DLCQQAVQDWDKDWDCVDVVDIDIDIDGHDPDHDYDDPVEDAPDCPVCPNDPDPVPDDDPVDDDDDGRDDD